Protein AF-A0A9E8B1S4-F1 (afdb_monomer_lite)

Radius of gyration: 13.53 Å; chains: 1; bounding box: 35×30×30 Å

Structure (mmCIF, N/CA/C/O backbone):
data_AF-A0A9E8B1S4-F1
#
_entry.id   AF-A0A9E8B1S4-F1
#
loop_
_atom_site.group_PDB
_atom_site.id
_atom_site.type_symbol
_atom_site.label_atom_id
_atom_site.label_alt_id
_atom_site.label_comp_id
_atom_site.label_asym_id
_atom_site.label_entity_id
_atom_site.label_seq_id
_atom_site.pdbx_PDB_ins_code
_atom_site.Cartn_x
_atom_site.Cartn_y
_atom_site.Cartn_z
_atom_site.occupancy
_atom_site.B_iso_or_equiv
_atom_site.auth_seq_id
_atom_site.auth_comp_id
_atom_site.auth_asym_id
_atom_site.auth_atom_id
_atom_site.pdbx_PDB_model_num
ATOM 1 N N . MET A 1 1 ? -8.730 18.712 15.294 1.00 33.78 1 MET A N 1
ATOM 2 C CA . MET A 1 1 ? -7.278 18.693 15.579 1.00 33.78 1 MET A CA 1
ATOM 3 C C . MET A 1 1 ? -6.622 17.932 14.443 1.00 33.78 1 MET A C 1
ATOM 5 O O . MET A 1 1 ? -6.807 16.728 14.360 1.00 33.78 1 MET A O 1
ATOM 9 N N . ASN A 1 2 ? -5.957 18.637 13.527 1.00 37.44 2 ASN A N 1
ATOM 10 C CA . ASN A 1 2 ? -5.370 18.044 12.324 1.00 37.44 2 ASN A CA 1
ATOM 11 C C . ASN A 1 2 ? -4.097 17.281 12.713 1.00 37.44 2 ASN A C 1
ATOM 13 O O . ASN A 1 2 ? -3.044 17.895 12.897 1.00 37.44 2 ASN A O 1
ATOM 17 N N . LYS A 1 3 ? -4.195 15.958 12.872 1.00 39.16 3 LYS A N 1
ATOM 18 C CA . LYS A 1 3 ? -3.025 15.078 12.941 1.00 39.16 3 LYS A CA 1
ATOM 19 C C . LYS A 1 3 ? -2.495 14.932 11.518 1.00 39.16 3 LYS A C 1
ATOM 21 O O . LYS A 1 3 ? -2.994 14.128 10.749 1.00 39.16 3 LYS A O 1
ATOM 26 N N . LYS A 1 4 ? -1.521 15.768 11.156 1.00 42.00 4 LYS A N 1
ATOM 27 C CA . LYS A 1 4 ? -0.717 15.557 9.951 1.00 42.00 4 LYS A CA 1
ATOM 28 C C . LYS A 1 4 ? -0.023 14.204 10.102 1.00 42.00 4 LYS A C 1
ATOM 30 O O . LYS A 1 4 ? 0.707 14.020 11.077 1.00 42.00 4 LYS A O 1
ATOM 35 N N . LEU A 1 5 ? -0.301 13.282 9.184 1.00 44.75 5 LEU A N 1
ATOM 36 C CA . LEU A 1 5 ? 0.374 11.998 9.058 1.00 44.75 5 LEU A CA 1
ATOM 37 C C . LEU A 1 5 ? 1.862 12.283 8.811 1.00 44.75 5 LEU A C 1
ATOM 39 O O . LEU A 1 5 ? 2.280 12.609 7.705 1.00 44.75 5 LEU A O 1
ATOM 43 N N . LEU A 1 6 ? 2.661 12.266 9.876 1.00 46.25 6 LEU A N 1
ATOM 44 C CA . LEU A 1 6 ? 4.110 12.257 9.759 1.00 46.25 6 LEU A CA 1
ATOM 45 C C . LEU A 1 6 ? 4.481 10.825 9.379 1.00 46.25 6 LEU A C 1
ATOM 47 O O . LEU A 1 6 ? 4.693 9.998 10.263 1.00 46.25 6 LEU A O 1
ATOM 51 N N . LEU A 1 7 ? 4.526 10.538 8.073 1.00 47.59 7 LEU A N 1
ATOM 52 C CA . LEU A 1 7 ? 5.337 9.448 7.524 1.00 47.59 7 LEU A CA 1
ATOM 53 C C . LEU A 1 7 ? 6.785 9.758 7.910 1.00 47.59 7 LEU A C 1
ATOM 55 O O . LEU A 1 7 ? 7.516 10.468 7.220 1.00 47.59 7 LEU A O 1
ATOM 59 N N . ALA A 1 8 ? 7.133 9.373 9.133 1.00 42.56 8 ALA A N 1
ATOM 60 C CA . ALA A 1 8 ? 8.392 9.693 9.754 1.00 42.56 8 ALA A CA 1
ATOM 61 C C . ALA A 1 8 ? 9.476 8.871 9.063 1.00 42.56 8 ALA A C 1
ATOM 63 O O . ALA A 1 8 ? 9.653 7.698 9.357 1.00 42.56 8 ALA A O 1
ATOM 64 N N . SER A 1 9 ? 10.216 9.541 8.182 1.00 41.97 9 SER A N 1
ATOM 65 C CA . SER A 1 9 ? 11.624 9.266 7.918 1.00 41.97 9 SER A CA 1
ATOM 66 C C . SER A 1 9 ? 11.938 7.802 7.599 1.00 41.97 9 SER A C 1
ATOM 68 O O . SER A 1 9 ? 12.435 7.069 8.453 1.00 41.97 9 SER A O 1
ATOM 70 N N . VAL A 1 10 ? 11.767 7.414 6.332 1.00 45.34 10 VAL A N 1
ATOM 71 C CA . VAL A 1 10 ? 12.479 6.260 5.768 1.00 45.34 10 VAL A CA 1
ATOM 72 C C . VAL A 1 10 ? 13.976 6.558 5.866 1.00 45.34 10 VAL A C 1
ATOM 74 O O . VAL A 1 10 ? 14.577 7.224 5.022 1.00 45.34 10 VAL A O 1
ATOM 77 N N . VAL A 1 11 ? 14.583 6.121 6.964 1.00 43.53 11 VAL A N 1
ATOM 78 C CA . VAL A 1 11 ? 16.029 6.062 7.102 1.00 43.53 11 VAL A CA 1
ATOM 79 C C . VAL A 1 11 ? 16.472 4.902 6.222 1.00 43.53 11 VAL A C 1
ATOM 81 O O . VAL A 1 11 ? 16.262 3.740 6.561 1.00 43.53 11 VAL A O 1
ATOM 84 N N . PHE A 1 12 ? 17.096 5.225 5.090 1.00 53.50 12 PHE A N 1
ATOM 85 C CA . PHE A 1 12 ? 17.882 4.290 4.285 1.00 53.50 12 PHE A CA 1
ATOM 86 C C . PHE A 1 12 ? 19.110 3.838 5.100 1.00 53.50 12 PHE A C 1
ATOM 88 O O . PHE A 1 12 ? 20.237 4.266 4.860 1.00 53.50 12 PHE A O 1
ATOM 95 N N . ALA A 1 13 ? 18.896 3.028 6.137 1.00 40.97 13 ALA A N 1
ATOM 96 C CA . ALA A 1 13 ? 19.961 2.434 6.929 1.00 40.97 13 ALA A CA 1
ATOM 97 C C . ALA A 1 13 ? 20.450 1.179 6.206 1.00 40.97 13 ALA A C 1
ATOM 99 O O . ALA A 1 13 ? 19.840 0.114 6.275 1.00 40.97 13 ALA A O 1
ATOM 100 N N . GLY A 1 14 ? 21.561 1.324 5.485 1.00 53.31 14 GLY A N 1
ATOM 101 C CA . GLY A 1 14 ? 22.270 0.200 4.898 1.00 53.31 14 GLY A CA 1
ATOM 102 C C . GLY A 1 14 ? 22.717 -0.802 5.962 1.00 53.31 14 GLY A C 1
ATOM 103 O O . GLY A 1 14 ? 23.386 -0.433 6.922 1.00 53.31 14 GLY A O 1
ATOM 104 N N . MET A 1 15 ? 22.406 -2.079 5.743 1.00 44.81 15 MET A N 1
ATOM 105 C CA . MET A 1 15 ? 23.084 -3.216 6.362 1.00 44.81 15 MET A CA 1
ATOM 106 C C . MET A 1 15 ? 23.129 -4.388 5.369 1.00 44.81 15 MET A C 1
ATOM 108 O O . MET A 1 15 ? 22.104 -4.956 5.024 1.00 44.81 15 MET A O 1
ATOM 112 N N . GLY A 1 16 ? 24.346 -4.743 4.944 1.00 37.88 16 GLY A N 1
ATOM 113 C CA . GLY A 1 16 ? 24.789 -6.132 4.763 1.00 37.88 16 GLY A CA 1
ATOM 114 C C . GLY A 1 16 ? 24.220 -6.971 3.609 1.00 37.88 16 GLY A C 1
ATOM 115 O O . GLY A 1 16 ? 23.245 -7.683 3.780 1.00 37.88 16 GLY A O 1
ATOM 116 N N . LEU A 1 17 ? 24.958 -6.997 2.494 1.00 45.22 17 LEU A N 1
ATOM 117 C CA . LEU A 1 17 ? 25.269 -8.179 1.666 1.00 45.22 17 LEU A CA 1
ATOM 118 C C . LEU A 1 17 ? 24.180 -9.267 1.519 1.00 45.22 17 LEU A C 1
ATOM 120 O O . LEU A 1 17 ? 24.284 -10.350 2.092 1.00 45.22 17 LEU A O 1
ATOM 124 N N . ALA A 1 18 ? 23.246 -9.047 0.598 1.00 38.97 18 ALA A N 1
ATOM 125 C CA . ALA A 1 18 ? 22.697 -10.123 -0.219 1.00 38.97 18 ALA A CA 1
ATOM 126 C C . ALA A 1 18 ? 22.830 -9.699 -1.683 1.00 38.97 18 ALA A C 1
ATOM 128 O O . ALA A 1 18 ? 22.347 -8.641 -2.083 1.00 38.97 18 ALA A O 1
ATOM 129 N N . THR A 1 19 ? 23.531 -10.499 -2.482 1.00 42.16 19 THR A N 1
ATOM 130 C CA . THR A 1 19 ? 23.514 -10.406 -3.943 1.00 42.16 19 THR A CA 1
ATOM 131 C C . THR A 1 19 ? 22.107 -10.763 -4.426 1.00 42.16 19 THR A C 1
ATOM 133 O O . THR A 1 19 ? 21.852 -11.903 -4.807 1.00 42.16 19 THR A O 1
ATOM 136 N N . VAL A 1 20 ? 21.169 -9.820 -4.341 1.00 46.66 20 VAL A N 1
ATOM 137 C CA . VAL A 1 20 ? 19.857 -9.942 -4.975 1.00 46.66 20 VAL A CA 1
ATOM 138 C C . VAL A 1 20 ? 20.043 -9.579 -6.441 1.00 46.66 20 VAL A C 1
ATOM 140 O O . VAL A 1 20 ? 20.638 -8.548 -6.760 1.00 46.66 20 VAL A O 1
ATOM 143 N N . ALA A 1 21 ? 19.636 -10.488 -7.327 1.00 43.31 21 ALA A N 1
ATOM 144 C CA . ALA A 1 21 ? 19.603 -10.268 -8.765 1.00 43.31 21 ALA A CA 1
ATOM 145 C C . ALA A 1 21 ? 18.983 -8.896 -9.019 1.00 43.31 21 ALA A C 1
ATOM 147 O O . ALA A 1 21 ? 17.844 -8.703 -8.624 1.00 43.31 21 ALA A O 1
ATOM 148 N N . GLN A 1 22 ? 19.792 -7.971 -9.543 1.00 42.06 22 GLN A N 1
ATOM 149 C CA . GLN A 1 22 ? 19.509 -6.568 -9.855 1.00 42.06 22 GLN A CA 1
ATOM 150 C C . GLN A 1 22 ? 18.038 -6.171 -9.641 1.00 42.06 22 GLN A C 1
ATOM 152 O O . GLN A 1 22 ? 17.275 -6.080 -10.591 1.00 42.06 22 GLN A O 1
ATOM 157 N N . ALA A 1 23 ? 17.641 -6.010 -8.375 1.00 52.44 23 ALA A N 1
ATOM 158 C CA . ALA A 1 23 ? 16.257 -5.738 -8.031 1.00 52.44 23 ALA A CA 1
ATOM 159 C C . ALA A 1 23 ? 15.954 -4.313 -8.481 1.00 52.44 23 ALA A C 1
ATOM 161 O O . ALA A 1 23 ? 16.718 -3.395 -8.159 1.00 52.44 23 ALA A O 1
ATOM 162 N N . ASN A 1 24 ? 14.872 -4.128 -9.237 1.00 67.94 24 ASN A N 1
ATOM 163 C CA . ASN A 1 24 ? 14.410 -2.808 -9.628 1.00 67.94 24 ASN A CA 1
ATOM 164 C C . ASN A 1 24 ? 14.315 -1.929 -8.361 1.00 67.94 24 ASN A C 1
ATOM 166 O O . ASN A 1 24 ? 13.514 -2.235 -7.471 1.00 67.94 24 ASN A O 1
ATOM 170 N N . PRO A 1 25 ? 15.122 -0.855 -8.229 1.00 82.12 25 PRO A N 1
ATOM 171 C CA . PRO A 1 25 ? 15.204 -0.071 -6.994 1.00 82.12 25 PRO A CA 1
ATOM 172 C C . PRO A 1 25 ? 13.857 0.548 -6.599 1.00 82.12 25 PRO A C 1
ATOM 174 O O . PRO A 1 25 ? 13.635 0.847 -5.427 1.00 82.12 25 PRO A O 1
ATOM 177 N N . VAL A 1 26 ? 12.936 0.695 -7.558 1.00 87.00 26 VAL A N 1
ATOM 178 C CA . VAL A 1 26 ? 11.553 1.107 -7.303 1.00 87.00 26 VAL A CA 1
ATOM 179 C C . VAL A 1 26 ? 10.794 0.037 -6.515 1.00 87.00 26 VAL A C 1
ATOM 181 O O . VAL A 1 26 ? 10.120 0.375 -5.547 1.00 87.00 26 VAL A O 1
ATOM 184 N N . CYS A 1 27 ? 10.925 -1.242 -6.872 1.00 89.69 27 CYS A N 1
ATOM 185 C CA . CYS A 1 27 ? 10.209 -2.331 -6.206 1.00 89.69 27 CYS A CA 1
ATOM 186 C C . CYS A 1 27 ? 10.714 -2.586 -4.787 1.00 89.69 27 CYS A C 1
ATOM 188 O O . CYS A 1 27 ? 9.907 -2.795 -3.884 1.00 89.69 27 CYS A O 1
ATOM 190 N N . GLU A 1 28 ? 12.023 -2.478 -4.547 1.00 89.50 28 GLU A N 1
ATOM 191 C CA . GLU A 1 28 ? 12.561 -2.562 -3.183 1.00 89.50 28 GLU A CA 1
ATOM 192 C C . GLU A 1 28 ? 12.087 -1.395 -2.307 1.00 89.50 28 GLU A C 1
ATOM 194 O O . GLU A 1 28 ? 11.705 -1.603 -1.155 1.00 89.50 28 GLU A O 1
ATOM 199 N N . ALA A 1 29 ? 12.023 -0.178 -2.858 1.00 88.88 29 ALA A N 1
ATOM 200 C CA . ALA A 1 29 ? 11.469 0.968 -2.140 1.00 88.88 29 ALA A CA 1
ATOM 201 C C . ALA A 1 29 ? 9.976 0.782 -1.817 1.00 88.88 29 ALA A C 1
ATOM 203 O O . ALA A 1 29 ? 9.538 1.108 -0.717 1.00 88.88 29 ALA A O 1
ATOM 204 N N . GLN A 1 30 ? 9.196 0.216 -2.742 1.00 91.38 30 GLN A N 1
ATOM 205 C CA . GLN A 1 30 ? 7.786 -0.088 -2.499 1.00 91.38 30 GLN A CA 1
ATOM 206 C C . GLN A 1 30 ? 7.609 -1.167 -1.424 1.00 91.38 30 GLN A C 1
ATOM 208 O O . GLN A 1 30 ? 6.799 -0.995 -0.516 1.00 91.38 30 GLN A O 1
ATOM 213 N N . LYS A 1 31 ? 8.397 -2.249 -1.474 1.00 93.62 31 LYS A N 1
ATOM 214 C CA . LYS A 1 31 ? 8.391 -3.309 -0.453 1.00 93.62 31 LYS A CA 1
ATOM 215 C C . LYS A 1 31 ? 8.698 -2.758 0.938 1.00 93.62 31 LYS A C 1
ATOM 217 O O . LYS A 1 31 ? 8.047 -3.147 1.904 1.00 93.62 31 LYS A O 1
ATOM 222 N N . ALA A 1 32 ? 9.633 -1.813 1.037 1.00 91.19 32 ALA A N 1
ATOM 223 C CA . ALA A 1 32 ? 9.982 -1.166 2.299 1.00 91.19 32 ALA A CA 1
ATOM 224 C C . ALA A 1 32 ? 8.829 -0.352 2.920 1.00 91.19 32 ALA A C 1
ATOM 226 O O . ALA A 1 32 ? 8.849 -0.119 4.125 1.00 91.19 32 ALA A O 1
ATOM 227 N N . ALA A 1 33 ? 7.811 0.036 2.142 1.00 92.44 33 ALA A N 1
ATOM 228 C CA . ALA A 1 33 ? 6.631 0.742 2.645 1.00 92.44 33 ALA A CA 1
ATOM 229 C C . ALA A 1 33 ? 5.583 -0.187 3.294 1.00 92.44 33 ALA A C 1
ATOM 231 O O . ALA A 1 33 ? 4.672 0.294 3.963 1.00 92.44 33 ALA A O 1
ATOM 232 N N . ALA A 1 34 ? 5.690 -1.512 3.132 1.00 95.94 34 ALA A N 1
ATOM 233 C CA . ALA A 1 34 ? 4.731 -2.483 3.669 1.00 95.94 34 ALA A CA 1
ATOM 234 C C . ALA A 1 34 ? 4.377 -2.307 5.165 1.00 95.94 34 ALA A C 1
ATOM 236 O O . ALA A 1 34 ? 3.180 -2.284 5.470 1.00 95.94 34 ALA A O 1
ATOM 237 N N . PRO A 1 35 ? 5.337 -2.160 6.108 1.00 95.81 35 PRO A N 1
ATOM 238 C CA . PRO A 1 35 ? 5.009 -1.973 7.523 1.00 95.81 35 PRO A CA 1
ATOM 239 C C . PRO A 1 35 ? 4.208 -0.694 7.785 1.00 95.81 35 PRO A C 1
ATOM 241 O O . PRO A 1 35 ? 3.268 -0.724 8.577 1.00 95.81 35 PRO A O 1
ATOM 244 N N . ASP A 1 36 ? 4.526 0.402 7.095 1.00 95.56 36 ASP A N 1
ATOM 245 C CA . ASP A 1 36 ? 3.817 1.674 7.251 1.00 95.56 36 ASP A CA 1
ATOM 246 C C . ASP A 1 36 ? 2.391 1.589 6.699 1.00 95.56 36 ASP A C 1
ATOM 248 O O . ASP A 1 36 ? 1.457 2.111 7.302 1.00 95.56 36 ASP A O 1
ATOM 252 N N . LEU A 1 37 ? 2.198 0.885 5.580 1.00 96.56 37 LEU A N 1
ATOM 253 C CA . LEU A 1 37 ? 0.886 0.690 4.958 1.00 96.56 37 LEU A CA 1
ATOM 254 C C . LEU A 1 37 ? -0.031 -0.199 5.809 1.00 96.56 37 LEU A C 1
ATOM 256 O O . LEU A 1 37 ? -1.204 0.132 6.000 1.00 96.56 37 LEU A O 1
ATOM 260 N N . VAL A 1 38 ? 0.509 -1.294 6.355 1.00 96.75 38 VAL A N 1
ATOM 261 C CA . VAL A 1 38 ? -0.191 -2.159 7.319 1.00 96.75 38 VAL A CA 1
ATOM 262 C C . VAL A 1 38 ? -0.507 -1.382 8.597 1.00 96.75 38 VAL A C 1
ATOM 264 O O . VAL A 1 38 ? -1.650 -1.375 9.045 1.00 96.75 38 VAL A O 1
ATOM 267 N N . GLY A 1 39 ? 0.464 -0.639 9.133 1.00 95.25 39 GLY A N 1
ATOM 268 C CA . GLY A 1 39 ? 0.262 0.211 10.302 1.00 95.25 39 GLY A CA 1
ATOM 269 C C . GLY A 1 39 ? -0.798 1.292 10.074 1.00 95.25 39 GLY A C 1
ATOM 270 O O . GLY A 1 39 ? -1.629 1.526 10.946 1.00 95.25 39 GLY A O 1
ATOM 271 N N . ALA A 1 40 ? -0.824 1.936 8.906 1.00 95.31 40 ALA A N 1
ATOM 272 C CA . ALA A 1 40 ? -1.843 2.925 8.558 1.00 95.31 40 ALA A CA 1
ATOM 273 C C . ALA A 1 40 ? -3.245 2.297 8.518 1.00 95.31 40 ALA A C 1
ATOM 275 O O . ALA A 1 40 ? -4.180 2.841 9.108 1.00 95.31 40 ALA A O 1
ATOM 276 N N . ARG A 1 41 ? -3.375 1.117 7.896 1.00 96.75 41 ARG A N 1
ATOM 277 C CA . ARG A 1 41 ? -4.628 0.351 7.858 1.00 96.75 41 ARG A CA 1
ATOM 278 C C . ARG A 1 41 ? -5.118 -0.019 9.256 1.00 96.75 41 ARG A C 1
ATOM 280 O O . ARG A 1 41 ? -6.316 0.091 9.518 1.00 96.75 41 ARG A O 1
ATOM 287 N N . ASP A 1 42 ? -4.217 -0.502 10.107 1.00 96.31 42 ASP A N 1
ATOM 288 C CA . ASP A 1 42 ? -4.533 -0.978 11.459 1.00 96.31 42 ASP A CA 1
ATOM 289 C C . ASP A 1 42 ? -4.850 0.179 12.417 1.00 96.31 42 ASP A C 1
ATOM 291 O O . ASP A 1 42 ? -5.556 -0.006 13.404 1.00 96.31 42 ASP A O 1
ATOM 295 N N . ASN A 1 43 ? -4.380 1.387 12.096 1.00 95.94 43 ASN A N 1
ATOM 296 C CA . ASN A 1 43 ? -4.730 2.631 12.781 1.00 95.94 43 ASN A CA 1
ATOM 297 C C . ASN A 1 43 ? -5.953 3.344 12.168 1.00 95.94 43 ASN A C 1
ATOM 299 O O . ASN A 1 43 ? -6.176 4.517 12.474 1.00 95.94 43 ASN A O 1
ATOM 303 N N . ASP A 1 44 ? -6.709 2.681 11.286 1.00 94.38 44 ASP A N 1
ATOM 304 C CA . ASP A 1 44 ? -7.885 3.230 10.593 1.00 94.38 44 ASP A CA 1
ATOM 305 C C . ASP A 1 44 ? -7.618 4.557 9.855 1.00 94.38 44 ASP A C 1
ATOM 307 O O . ASP A 1 44 ? -8.493 5.418 9.737 1.00 94.38 44 ASP A O 1
ATOM 311 N N . THR A 1 45 ? -6.398 4.738 9.339 1.00 94.44 45 THR A N 1
ATOM 312 C CA . THR A 1 45 ? -6.097 5.854 8.431 1.00 94.44 45 THR A CA 1
ATOM 313 C C . THR A 1 45 ? -6.943 5.700 7.172 1.00 94.44 45 THR A C 1
ATOM 315 O O . THR A 1 45 ? -7.118 4.588 6.678 1.00 94.44 45 THR A O 1
ATOM 318 N N . ALA A 1 46 ? -7.502 6.793 6.652 1.00 96.19 46 ALA A N 1
ATOM 319 C CA . ALA A 1 46 ? -8.302 6.729 5.435 1.00 96.19 46 ALA A CA 1
ATOM 320 C C . ALA A 1 46 ? -7.420 6.335 4.241 1.00 96.19 46 ALA A C 1
ATOM 322 O O . ALA A 1 46 ? -6.305 6.838 4.083 1.00 96.19 46 ALA A O 1
ATOM 323 N N . ILE A 1 47 ? -7.922 5.450 3.379 1.00 95.88 47 ILE A N 1
ATOM 324 C CA . ILE A 1 47 ? -7.150 4.963 2.230 1.00 95.88 47 ILE A CA 1
ATOM 325 C C . ILE A 1 47 ? -6.795 6.105 1.267 1.00 95.88 47 ILE A C 1
ATOM 327 O O . ILE A 1 47 ? -5.722 6.109 0.671 1.00 95.88 47 ILE A O 1
ATOM 331 N N . GLU A 1 48 ? -7.652 7.122 1.177 1.00 96.94 48 GLU A N 1
ATOM 332 C CA . GLU A 1 48 ? -7.441 8.324 0.375 1.00 96.94 48 GLU A CA 1
ATOM 333 C C . GLU A 1 48 ? -6.251 9.154 0.876 1.00 96.94 48 GLU A C 1
ATOM 335 O O . GLU A 1 48 ? -5.520 9.722 0.064 1.00 96.94 48 GLU A O 1
ATOM 340 N N . GLU A 1 49 ? -6.012 9.196 2.192 1.00 94.44 49 GLU A N 1
ATOM 341 C CA . GLU A 1 49 ? -4.838 9.869 2.764 1.00 94.44 49 GLU A CA 1
ATOM 342 C C . GLU A 1 49 ? -3.551 9.137 2.376 1.00 94.44 49 GLU A C 1
ATOM 344 O O . GLU A 1 49 ? -2.564 9.766 1.992 1.00 94.44 49 GLU A O 1
ATOM 349 N N . VAL A 1 50 ? -3.579 7.802 2.396 1.00 95.69 50 VAL A N 1
ATOM 350 C CA . VAL A 1 50 ? -2.453 6.978 1.943 1.00 95.6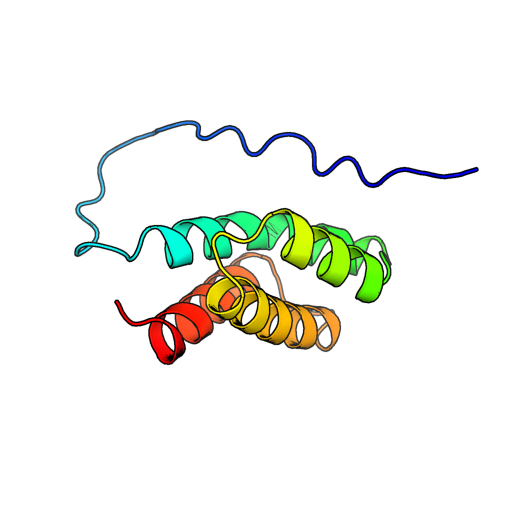9 50 VAL A CA 1
ATOM 351 C C . VAL A 1 50 ? -2.221 7.140 0.441 1.00 95.69 50 VAL A C 1
ATOM 353 O O . VAL A 1 50 ? -1.080 7.288 0.011 1.00 95.69 50 VAL A O 1
ATOM 356 N N . TYR A 1 51 ? -3.280 7.175 -0.370 1.00 95.94 51 TYR A N 1
ATOM 357 C CA . TYR A 1 51 ? -3.164 7.416 -1.809 1.00 95.94 51 TYR A CA 1
ATOM 358 C C . TYR A 1 51 ? -2.574 8.788 -2.128 1.00 95.94 51 TYR A C 1
ATOM 360 O O . TYR A 1 51 ? -1.701 8.865 -2.992 1.00 95.94 51 TYR A O 1
ATOM 368 N N . SER A 1 52 ? -2.988 9.836 -1.410 1.00 94.44 52 SER A N 1
ATOM 369 C CA . SER A 1 52 ? -2.406 11.175 -1.550 1.00 94.44 52 SER A CA 1
ATOM 370 C C . SER A 1 52 ? -0.917 11.171 -1.206 1.00 94.44 52 SER A C 1
ATOM 372 O O . SER A 1 52 ? -0.108 11.713 -1.953 1.00 94.44 52 SER A O 1
ATOM 374 N N . ALA A 1 53 ? -0.531 10.505 -0.114 1.00 92.00 53 ALA A N 1
ATOM 375 C CA . ALA A 1 53 ? 0.873 10.385 0.267 1.00 92.00 53 ALA A CA 1
ATOM 376 C C . ALA A 1 53 ? 1.701 9.629 -0.786 1.00 92.00 53 ALA A C 1
ATOM 378 O O . ALA A 1 53 ? 2.846 9.997 -1.049 1.00 92.00 53 ALA A O 1
ATOM 379 N N . ILE A 1 54 ? 1.132 8.598 -1.418 1.00 93.19 54 ILE A N 1
ATOM 380 C CA . ILE A 1 54 ? 1.794 7.872 -2.509 1.00 93.19 54 ILE A CA 1
ATOM 381 C C . ILE A 1 54 ? 1.989 8.778 -3.729 1.00 93.19 54 ILE A C 1
ATOM 383 O O . ILE A 1 54 ? 3.087 8.796 -4.278 1.00 93.19 54 ILE A O 1
ATOM 387 N N . ASP A 1 55 ? 0.979 9.555 -4.128 1.00 91.62 55 ASP A N 1
ATOM 388 C CA . ASP A 1 55 ? 1.092 10.480 -5.268 1.00 91.62 55 ASP A CA 1
ATOM 389 C C . ASP A 1 55 ? 2.173 11.544 -5.073 1.00 91.62 55 ASP A C 1
ATOM 391 O O . ASP A 1 55 ? 2.855 11.919 -6.024 1.00 91.62 55 ASP A O 1
ATOM 395 N N . GLU A 1 56 ? 2.354 12.014 -3.840 1.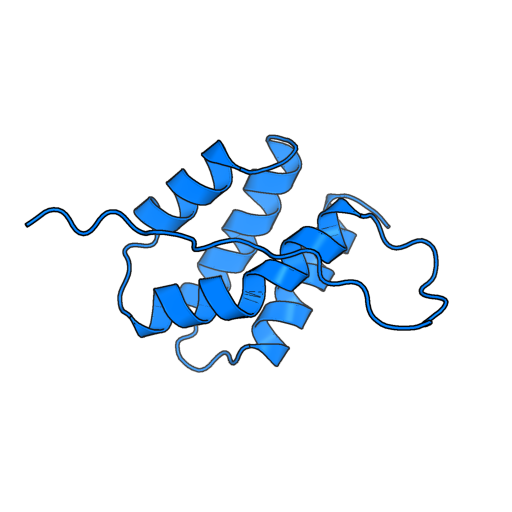00 90.50 56 GLU A N 1
ATOM 396 C CA . GLU A 1 56 ? 3.354 13.032 -3.511 1.00 90.50 56 GLU A CA 1
ATOM 397 C C . GLU A 1 56 ? 4.792 12.492 -3.488 1.00 90.50 56 GLU A C 1
ATOM 399 O O . GLU A 1 56 ? 5.733 13.257 -3.699 1.00 90.50 56 GLU A O 1
ATOM 404 N N . ASN A 1 57 ? 4.978 11.194 -3.216 1.00 86.38 57 ASN A N 1
ATOM 405 C CA . ASN A 1 57 ? 6.297 10.613 -2.931 1.00 86.38 57 ASN A CA 1
ATOM 406 C C . ASN A 1 57 ? 6.769 9.576 -3.960 1.00 86.38 57 ASN A C 1
ATOM 408 O O . ASN A 1 57 ? 7.938 9.183 -3.942 1.00 86.38 57 ASN A O 1
ATOM 412 N N . ALA A 1 58 ? 5.894 9.100 -4.846 1.00 86.69 58 ALA A N 1
ATOM 413 C CA . ALA A 1 58 ? 6.262 8.109 -5.845 1.00 86.69 58 ALA A CA 1
ATOM 414 C C . ALA A 1 58 ? 7.255 8.667 -6.877 1.00 86.69 58 ALA A C 1
ATOM 416 O O . ALA A 1 58 ? 7.186 9.814 -7.309 1.00 86.69 58 ALA A O 1
ATOM 417 N N . SER A 1 59 ? 8.160 7.803 -7.339 1.00 82.25 59 SER A N 1
ATOM 418 C CA . SER A 1 59 ? 9.155 8.137 -8.366 1.00 82.25 59 SER A CA 1
ATOM 419 C C . SER A 1 59 ? 8.556 8.416 -9.751 1.00 82.25 59 SER A C 1
ATOM 421 O O . SER A 1 59 ? 9.218 9.009 -10.601 1.00 82.25 59 SER A O 1
ATOM 423 N N . SER A 1 60 ? 7.333 7.945 -10.007 1.00 88.62 60 SER A N 1
ATOM 424 C CA . SER A 1 60 ? 6.602 8.101 -11.264 1.00 88.62 60 SER A CA 1
ATOM 425 C C . SER A 1 60 ? 5.115 7.801 -11.057 1.00 88.62 60 SER A C 1
ATOM 427 O O . SER A 1 60 ? 4.742 7.115 -10.107 1.00 88.62 60 SER A O 1
ATOM 429 N N . GLU A 1 61 ? 4.268 8.223 -11.994 1.00 90.38 61 GLU A N 1
ATOM 430 C CA . GLU A 1 61 ? 2.841 7.869 -11.987 1.00 90.38 61 GLU A CA 1
ATOM 431 C C . GLU A 1 61 ? 2.622 6.348 -12.081 1.00 90.38 61 GLU A C 1
ATOM 433 O O . GLU A 1 61 ? 1.780 5.786 -11.383 1.00 90.38 61 GLU A O 1
ATOM 438 N N . ALA A 1 62 ? 3.427 5.651 -12.891 1.00 89.81 62 ALA A N 1
ATOM 439 C CA . ALA A 1 62 ? 3.355 4.198 -13.007 1.00 89.81 62 ALA A CA 1
ATOM 440 C C . ALA A 1 62 ? 3.658 3.512 -11.665 1.00 89.81 62 ALA A C 1
ATOM 442 O O . ALA A 1 62 ? 2.910 2.633 -11.241 1.00 89.81 62 ALA A O 1
ATOM 443 N N . SER A 1 63 ? 4.707 3.945 -10.959 1.00 89.62 63 SER A N 1
ATOM 444 C CA . SER A 1 63 ? 5.042 3.388 -9.646 1.00 89.62 63 SER A CA 1
ATOM 445 C C . SER A 1 63 ? 3.999 3.731 -8.580 1.00 89.62 63 SER A C 1
ATOM 447 O O . SER A 1 63 ? 3.654 2.857 -7.784 1.00 89.62 63 SER A O 1
ATOM 449 N N . ALA A 1 64 ? 3.423 4.936 -8.608 1.00 92.94 64 ALA A N 1
ATOM 450 C CA . ALA A 1 64 ? 2.306 5.307 -7.740 1.00 92.94 64 ALA A CA 1
ATOM 451 C C . ALA A 1 64 ? 1.107 4.365 -7.928 1.00 92.94 64 ALA A C 1
ATOM 453 O O . ALA A 1 64 ? 0.609 3.791 -6.960 1.00 92.94 64 ALA A O 1
ATOM 454 N N . ASN A 1 65 ? 0.677 4.161 -9.176 1.00 95.00 65 ASN A N 1
ATOM 455 C CA . ASN A 1 65 ? -0.484 3.334 -9.503 1.00 95.00 65 ASN A CA 1
ATOM 456 C C . ASN A 1 65 ? -0.310 1.886 -9.029 1.00 95.00 65 ASN A C 1
ATOM 458 O O . ASN A 1 65 ? -1.216 1.323 -8.419 1.00 95.00 65 ASN A O 1
ATOM 462 N N . VAL A 1 66 ? 0.875 1.308 -9.228 1.00 94.12 66 VAL A N 1
ATOM 463 C CA . VAL A 1 66 ? 1.164 -0.067 -8.798 1.00 94.12 66 VAL A CA 1
ATOM 464 C C . VAL A 1 66 ? 1.134 -0.217 -7.275 1.00 94.12 66 VAL A C 1
ATOM 466 O O . VAL A 1 66 ? 0.553 -1.172 -6.749 1.00 94.12 66 VAL A O 1
ATOM 469 N N . LEU A 1 67 ? 1.705 0.744 -6.544 1.00 95.50 67 LEU A N 1
ATOM 470 C CA . LEU A 1 67 ? 1.671 0.704 -5.084 1.00 95.50 67 LEU A CA 1
ATOM 471 C C . LEU A 1 67 ? 0.242 0.886 -4.553 1.00 95.50 67 LEU A C 1
ATOM 473 O O . LEU A 1 67 ? -0.166 0.168 -3.641 1.00 95.50 67 LEU A O 1
ATOM 477 N N . LYS A 1 68 ? -0.549 1.781 -5.156 1.00 97.31 68 LYS A N 1
ATOM 478 C CA . LYS A 1 68 ? -1.958 2.003 -4.791 1.00 97.31 68 LYS A CA 1
ATOM 479 C C . LYS A 1 68 ? -2.818 0.752 -4.950 1.00 97.31 68 LYS A C 1
ATOM 481 O O . LYS A 1 68 ? -3.634 0.469 -4.078 1.00 97.31 68 LYS A O 1
ATOM 486 N N . GLU A 1 69 ? -2.618 -0.028 -6.011 1.00 96.50 69 GLU A N 1
ATOM 487 C CA . GLU A 1 69 ? -3.313 -1.313 -6.176 1.00 96.50 69 GLU A CA 1
ATOM 488 C C . GLU A 1 69 ? -3.006 -2.288 -5.029 1.00 96.50 69 GLU A C 1
ATOM 490 O O . GLU A 1 69 ? -3.901 -2.981 -4.538 1.00 96.50 69 GLU A O 1
ATOM 495 N N . SER A 1 70 ? -1.752 -2.317 -4.570 1.00 97.19 70 SER A N 1
ATOM 496 C CA . SER A 1 70 ? -1.342 -3.140 -3.426 1.00 97.19 70 SER A CA 1
ATOM 497 C C . SER A 1 70 ? -1.969 -2.633 -2.126 1.00 97.19 70 SER A C 1
ATOM 499 O O . SER A 1 70 ? -2.464 -3.425 -1.329 1.00 97.19 70 SER A O 1
ATOM 501 N N . VAL A 1 71 ? -2.032 -1.313 -1.932 1.00 97.62 71 VAL A N 1
ATOM 502 C CA . VAL A 1 71 ? -2.705 -0.691 -0.781 1.00 97.62 71 VAL A CA 1
ATOM 503 C C . VAL A 1 71 ? -4.191 -1.027 -0.741 1.00 97.62 71 VAL A C 1
ATOM 505 O O . VAL A 1 71 ? -4.690 -1.383 0.323 1.00 97.62 71 VAL A O 1
ATOM 508 N N . GLY A 1 72 ? -4.889 -0.989 -1.879 1.00 97.75 72 GLY A N 1
ATOM 509 C CA . GLY A 1 72 ? -6.294 -1.398 -1.961 1.00 97.75 72 GLY A CA 1
ATOM 510 C C . GLY A 1 72 ? -6.526 -2.819 -1.442 1.00 97.75 72 GLY A C 1
ATOM 511 O O . GLY A 1 72 ? -7.469 -3.063 -0.692 1.00 97.75 72 GLY A O 1
ATOM 512 N N . GLN A 1 73 ? -5.626 -3.743 -1.777 1.00 97.75 73 GLN A N 1
ATOM 513 C CA . GLN A 1 73 ? -5.680 -5.132 -1.316 1.00 97.75 73 GLN A CA 1
ATOM 514 C C . GLN A 1 73 ? -5.316 -5.273 0.168 1.00 97.75 73 GLN A C 1
ATOM 516 O O . GLN A 1 73 ? -6.031 -5.952 0.903 1.00 97.75 73 GLN A O 1
ATOM 521 N N . ILE A 1 74 ? -4.273 -4.576 0.633 1.00 97.50 74 ILE A N 1
ATOM 522 C CA . ILE A 1 74 ? -3.890 -4.531 2.054 1.00 97.50 74 ILE A CA 1
ATOM 523 C C . ILE A 1 74 ? -5.059 -4.027 2.907 1.00 97.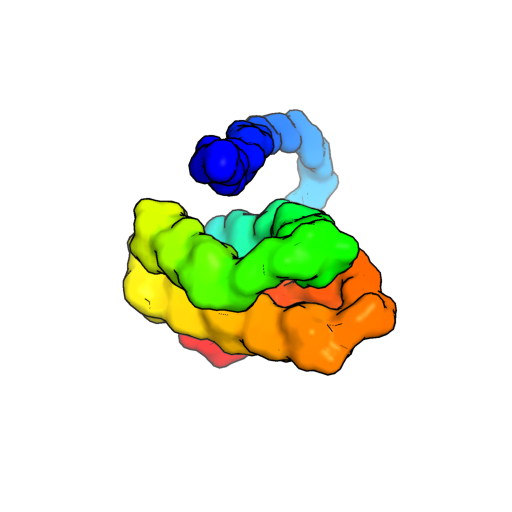50 74 ILE A C 1
ATOM 525 O O . ILE A 1 74 ? -5.343 -4.590 3.960 1.00 97.50 74 ILE A O 1
ATOM 529 N N . TYR A 1 75 ? -5.760 -2.985 2.455 1.00 97.31 75 TYR A N 1
ATOM 530 C CA . TYR A 1 75 ? -6.892 -2.392 3.170 1.00 97.31 75 TYR A CA 1
ATOM 531 C C . TYR A 1 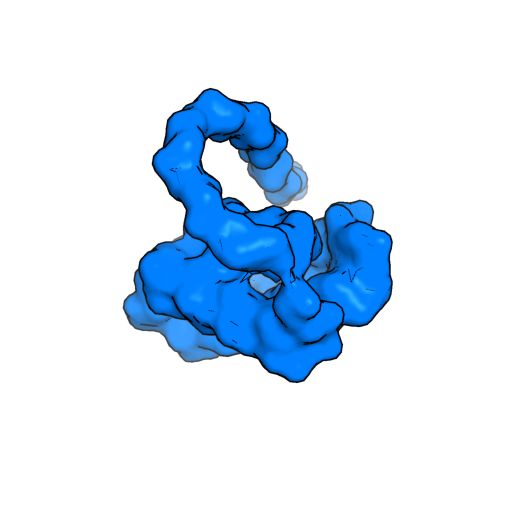75 ? -8.149 -3.264 3.151 1.00 97.31 75 TYR A C 1
ATOM 533 O O . TYR A 1 75 ? -8.912 -3.244 4.122 1.00 97.31 75 TYR A O 1
ATOM 541 N N . ALA A 1 76 ? -8.359 -4.023 2.073 1.00 97.44 76 ALA A N 1
ATOM 542 C CA . ALA A 1 76 ? -9.464 -4.967 1.953 1.00 97.44 76 ALA A CA 1
ATOM 543 C C . ALA A 1 76 ? -9.289 -6.194 2.864 1.00 97.44 76 ALA A C 1
ATOM 545 O O . ALA A 1 76 ? -10.278 -6.716 3.378 1.00 97.44 76 ALA A O 1
ATOM 546 N N . ASP A 1 77 ? -8.049 -6.630 3.100 1.00 96.62 77 ASP A N 1
ATOM 547 C CA . ASP A 1 77 ? -7.731 -7.755 3.977 1.00 96.62 77 ASP A CA 1
ATOM 548 C C . ASP A 1 77 ? -7.093 -7.289 5.294 1.00 96.62 77 ASP A C 1
ATOM 550 O O . ASP A 1 77 ? -5.878 -7.134 5.421 1.00 96.62 77 ASP A O 1
ATOM 554 N N . LYS A 1 78 ? -7.931 -7.119 6.323 1.00 94.19 78 LYS A N 1
ATOM 555 C CA . LYS A 1 78 ? -7.500 -6.744 7.682 1.00 94.19 78 LYS A CA 1
ATOM 556 C C . LYS A 1 78 ? -6.663 -7.822 8.386 1.00 94.19 78 LYS A C 1
ATOM 558 O O . LYS A 1 78 ? -6.097 -7.536 9.435 1.00 94.19 78 LYS A O 1
ATOM 563 N N . SER A 1 79 ? -6.592 -9.041 7.849 1.00 96.12 79 SER A N 1
ATOM 564 C CA . SER A 1 79 ? -5.760 -10.118 8.397 1.00 96.12 79 SER A CA 1
ATOM 565 C C . SER A 1 79 ? -4.355 -10.169 7.794 1.00 96.12 79 SER A C 1
ATOM 567 O O . SER A 1 79 ? -3.489 -10.850 8.339 1.00 96.12 79 SER A O 1
ATOM 569 N N . MET A 1 80 ? -4.112 -9.432 6.704 1.00 97.56 80 MET A N 1
ATOM 570 C CA . MET A 1 80 ? -2.820 -9.413 6.025 1.00 97.56 80 MET A CA 1
ATOM 571 C C . MET A 1 80 ? -1.749 -8.786 6.921 1.00 97.56 80 MET A C 1
ATOM 573 O O . MET A 1 80 ? -1.857 -7.619 7.308 1.00 97.56 80 MET A O 1
ATOM 577 N N . ASP A 1 81 ? -0.711 -9.553 7.240 1.00 96.81 81 ASP A N 1
ATOM 578 C CA . ASP A 1 81 ? 0.436 -9.080 8.009 1.00 96.81 81 ASP A CA 1
ATOM 579 C C . ASP A 1 81 ? 1.484 -8.380 7.124 1.00 96.81 81 ASP A C 1
ATOM 581 O O . ASP A 1 81 ? 1.356 -8.282 5.900 1.00 96.81 81 ASP A O 1
ATOM 585 N N . VAL A 1 82 ? 2.535 -7.855 7.759 1.00 95.12 82 VAL A N 1
ATOM 586 C CA . VAL A 1 82 ? 3.609 -7.115 7.076 1.00 95.12 82 VAL A CA 1
ATOM 587 C C . VAL A 1 82 ? 4.360 -7.989 6.070 1.00 95.12 82 VAL A C 1
ATOM 589 O O . VAL A 1 82 ? 4.757 -7.494 5.015 1.00 95.12 82 VAL A O 1
ATOM 592 N N . GLU A 1 83 ? 4.558 -9.276 6.357 1.00 96.25 83 GLU A N 1
ATOM 593 C CA . GLU A 1 83 ? 5.277 -10.179 5.454 1.00 96.25 83 GLU A CA 1
ATOM 594 C C . GLU A 1 83 ? 4.457 -10.440 4.185 1.00 96.25 83 GLU A C 1
ATOM 596 O O . GLU A 1 83 ? 4.973 -10.313 3.070 1.00 96.25 83 GLU A O 1
ATOM 601 N N . ALA A 1 84 ? 3.166 -10.736 4.346 1.00 97.25 84 ALA A N 1
ATOM 602 C CA . ALA A 1 84 ? 2.232 -10.918 3.245 1.00 97.25 84 ALA A CA 1
ATOM 603 C C . ALA A 1 84 ? 2.085 -9.635 2.411 1.00 97.25 84 ALA A C 1
ATOM 605 O O . ALA A 1 84 ? 2.145 -9.701 1.183 1.00 97.25 84 ALA A O 1
ATOM 606 N N . ALA A 1 85 ? 1.987 -8.468 3.056 1.00 97.12 85 ALA A N 1
ATOM 607 C CA . ALA A 1 85 ? 1.948 -7.176 2.371 1.00 97.12 85 ALA A CA 1
ATOM 608 C C . ALA A 1 85 ? 3.238 -6.897 1.580 1.00 97.12 85 ALA A C 1
ATOM 610 O O . ALA A 1 85 ? 3.179 -6.462 0.431 1.00 97.12 85 ALA A O 1
ATOM 611 N N . THR A 1 86 ? 4.407 -7.198 2.157 1.00 96.69 86 THR A N 1
ATOM 612 C CA . THR A 1 86 ? 5.708 -7.046 1.481 1.00 96.69 86 THR A CA 1
ATOM 613 C C . THR A 1 86 ? 5.777 -7.916 0.228 1.00 96.69 86 THR A C 1
ATOM 615 O O . THR A 1 86 ? 6.203 -7.448 -0.828 1.00 96.69 86 THR A O 1
ATOM 618 N N . ARG A 1 87 ? 5.339 -9.177 0.331 1.00 95.88 87 ARG A N 1
ATOM 619 C CA . ARG A 1 87 ? 5.301 -10.114 -0.797 1.00 95.88 87 ARG A CA 1
ATOM 620 C C . ARG A 1 87 ? 4.369 -9.617 -1.898 1.00 95.88 87 ARG A C 1
ATOM 622 O O . ARG A 1 87 ? 4.804 -9.507 -3.038 1.00 95.88 87 ARG A O 1
ATOM 629 N N . LEU A 1 88 ? 3.144 -9.236 -1.538 1.00 96.75 88 LEU A N 1
ATOM 630 C CA . LEU A 1 88 ? 2.150 -8.697 -2.466 1.00 96.75 88 LEU A CA 1
ATOM 631 C C . LEU A 1 88 ? 2.676 -7.475 -3.231 1.00 96.75 88 LEU A C 1
ATOM 633 O O . LEU A 1 88 ? 2.531 -7.393 -4.449 1.00 96.75 88 LEU A O 1
ATOM 637 N N . ILE A 1 89 ? 3.282 -6.518 -2.522 1.00 95.44 89 ILE A N 1
ATOM 638 C CA . ILE A 1 89 ? 3.830 -5.307 -3.140 1.00 95.44 89 ILE A CA 1
ATOM 639 C C . ILE A 1 89 ? 4.953 -5.662 -4.120 1.00 95.44 89 ILE A C 1
ATOM 641 O O . ILE A 1 89 ? 4.976 -5.140 -5.234 1.00 95.44 89 ILE A O 1
ATOM 645 N N . GLY A 1 90 ? 5.859 -6.562 -3.726 1.00 93.50 90 GLY A N 1
ATOM 646 C CA . GLY A 1 90 ? 6.927 -7.047 -4.598 1.00 93.50 90 GLY A CA 1
ATOM 647 C C . GLY A 1 90 ? 6.384 -7.693 -5.872 1.00 93.50 90 GLY A C 1
ATOM 648 O O . GLY A 1 90 ? 6.751 -7.277 -6.967 1.00 93.50 90 GLY A O 1
ATOM 649 N N . GLU A 1 91 ? 5.446 -8.633 -5.731 1.00 93.94 91 GLU A N 1
ATOM 650 C CA . GLU A 1 91 ? 4.815 -9.341 -6.851 1.00 93.94 91 GLU A CA 1
ATOM 651 C C . GLU A 1 91 ? 4.106 -8.378 -7.816 1.00 93.94 91 GLU A C 1
ATOM 653 O O . GLU A 1 91 ? 4.303 -8.457 -9.030 1.00 93.94 91 GLU A O 1
ATOM 658 N N . ASN A 1 92 ? 3.330 -7.421 -7.296 1.00 93.81 92 ASN A N 1
ATOM 659 C CA . ASN A 1 92 ? 2.643 -6.425 -8.121 1.00 93.81 92 ASN A CA 1
ATOM 660 C C . ASN A 1 92 ? 3.624 -5.489 -8.837 1.00 93.81 92 ASN A C 1
ATOM 662 O O . ASN A 1 92 ? 3.405 -5.141 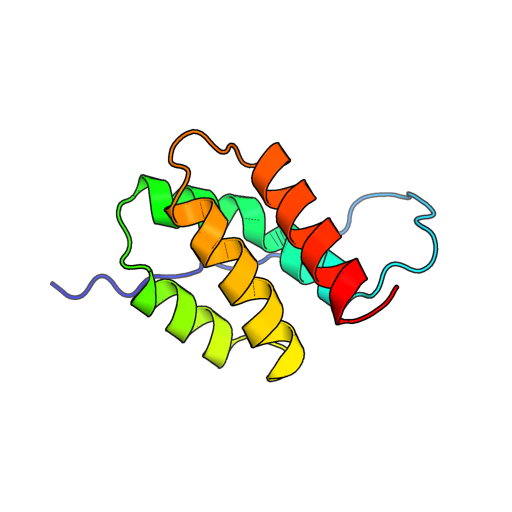-10.001 1.00 93.81 92 ASN A O 1
ATOM 666 N N . CYS A 1 93 ? 4.698 -5.081 -8.156 1.00 92.38 93 CYS A N 1
ATOM 667 C CA . CYS A 1 93 ? 5.724 -4.223 -8.732 1.00 92.38 93 CYS A CA 1
ATOM 668 C C . CYS A 1 93 ? 6.477 -4.913 -9.864 1.00 92.38 93 CYS A C 1
ATOM 670 O O . CYS A 1 93 ? 6.534 -4.379 -10.972 1.00 92.38 93 CYS A O 1
ATOM 672 N N . GLU A 1 94 ? 6.983 -6.121 -9.627 1.00 90.69 94 GLU A 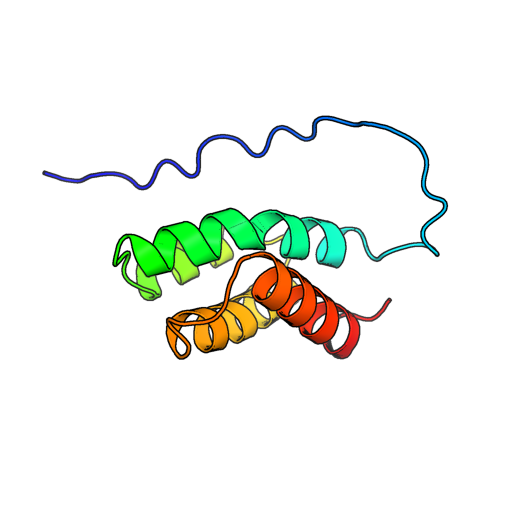N 1
ATOM 673 C CA . GLU A 1 94 ? 7.718 -6.895 -10.628 1.00 90.69 94 GLU A CA 1
ATOM 674 C C . GLU A 1 94 ? 6.838 -7.222 -11.842 1.00 90.69 94 GLU A C 1
ATOM 676 O O . GLU A 1 94 ? 7.276 -7.074 -12.984 1.00 90.69 94 GLU A O 1
ATOM 681 N N . ALA A 1 95 ? 5.568 -7.579 -11.615 1.00 90.06 95 ALA A N 1
ATOM 682 C CA . ALA A 1 95 ? 4.628 -7.895 -12.688 1.00 90.06 95 ALA A CA 1
ATOM 683 C C . ALA A 1 95 ? 4.299 -6.697 -13.597 1.00 90.06 95 ALA A C 1
ATOM 685 O O . ALA A 1 95 ? 3.975 -6.896 -14.770 1.00 90.06 95 ALA A O 1
ATOM 686 N N . LYS A 1 96 ? 4.345 -5.462 -13.077 1.00 89.31 96 LYS A N 1
ATOM 687 C CA . LYS A 1 96 ? 3.865 -4.263 -13.792 1.00 89.31 96 LYS A CA 1
ATOM 688 C C . LYS A 1 96 ? 4.963 -3.299 -14.225 1.00 89.31 96 LYS A C 1
ATOM 690 O O . LYS A 1 96 ? 4.803 -2.637 -15.247 1.00 89.31 96 LYS A O 1
ATOM 695 N N . LEU A 1 97 ? 6.050 -3.197 -13.464 1.00 83.75 97 LEU A N 1
ATOM 696 C CA . LEU A 1 97 ? 7.171 -2.294 -13.747 1.00 83.75 97 LEU A CA 1
ATOM 697 C C . LEU A 1 97 ? 8.400 -3.025 -14.299 1.00 83.75 97 LEU A C 1
ATOM 699 O O . LEU A 1 97 ? 9.313 -2.366 -14.791 1.00 83.75 97 LEU A O 1
ATOM 703 N N . GLY A 1 98 ? 8.399 -4.361 -14.268 1.00 69.00 98 GLY A N 1
ATOM 704 C CA . GLY A 1 98 ? 9.522 -5.191 -14.692 1.00 69.00 98 GLY A CA 1
ATOM 705 C C . GLY A 1 98 ? 10.630 -5.274 -13.638 1.00 69.00 98 GLY A C 1
ATOM 706 O O . GLY A 1 98 ? 10.825 -4.348 -12.843 1.00 69.00 98 GLY A O 1
ATOM 707 N N . ALA A 1 99 ? 11.336 -6.408 -13.640 1.00 55.44 99 ALA A N 1
ATOM 708 C CA . ALA A 1 99 ? 12.560 -6.630 -12.870 1.00 55.44 99 ALA A CA 1
ATOM 709 C C . ALA A 1 99 ? 13.751 -5.886 -13.491 1.00 55.44 99 ALA A C 1
ATOM 711 O O . ALA A 1 99 ? 13.912 -5.968 -14.733 1.00 55.44 99 ALA A O 1
#

Sequence (99 aa):
MNKKLLLASVVFAGMGLATVAQANPVCEAQKAAAPDLVGARDNDTAIEEVYSAIDENASSEASANVLKESVGQIYADKSMDVEAATRLIGENCEAKLGA

pLDDT: mean 81.18, std 21.61, range [33.78, 97.75]

Foldseek 3Di:
DDPDPCPDDPDPDDDDDDPDPPQPVLLVVLLVCLVVLLVCLVVVNDLVSVLVVLVVPHPDPQSSVLSSVLSVVSNVDNPQDSVNSSVSSNVSCCVRVND

Secondary structure (DSSP, 8-state):
--------------------S---HHHHHHHHTHHHHHHHHHTT--HHHHHHHHHHH-SSHHHHHHHHHHHHHHHH-TT--HHHHHHHHHHHHHHHH--